Protein AF-A0A7D5SW16-F1 (afdb_monomer)

Solvent-accessible surface area (backbone atoms only — not comparable to full-atom values): 4801 Å² total; per-residue (Å²): 115,68,70,70,73,46,43,67,61,50,50,52,51,51,46,51,53,46,70,76,38,77,46,76,40,47,44,64,58,54,48,54,52,52,56,72,73,38,63,100,84,40,65,56,63,82,26,78,62,27,52,48,54,71,29,25,64,35,32,42,26,49,82,62,34,42,35,38,39,29,41,90,45,96,95,43,77,47,79,48,76,45,81,106

Mean predicted aligned error: 4.83 Å

Secondary structure (DSSP, 8-state):
-HHHHTHHHHHHHHHHHHHT-SEEE-HHHHHHHHHHHS-TT-TTTSSHHHHHHHTEEEEEEETTEEEEEEEEETTEEEEEEEE-

Nearest PDB structures (foldseek):
  3s27-assembly1_D  TM=7.806E-01  e=5.751E-06  Arabidopsis thaliana
  4rbn-assembly1_B  TM=7.551E-01  e=3.512E-05  Nitrosomonas europaea
  3s29-assembly1_B  TM=6.547E-01  e=2.913E-05  Arabidopsis thaliana
  1jic-assembly1_A  TM=8.104E-01  e=2.339E+00  Saccharolobus solfataricus
  3s3z-assembly1_A  TM=6.703E-01  e=1.608E+00  Nostoc ellipsosporum

InterPro domains:
  IPR012820 Sucrose synthase, plant/cyanobacteria [PTHR45839] (1-84)
  IPR056735 Sucrose synthase, N-terminal [PF24861] (1-84)

Foldseek 3Di:
DVCVVCVVLVCVLLVVVCVVPFDKDALVNLLVSNPVSDDPPDCCCVDPNVLQSNQWGMWGHDPQKIKTWGDNDVPDIDIDIDGD

Radius of gyration: 12.11 Å; Cα contacts (8 Å, |Δi|>4): 123; chains: 1; bounding box: 30×23×31 Å

pLDDT: mean 86.05, std 11.04, range [52.25, 96.88]

Sequence (84 aa):
DTLSAHRNELISLLSRYVAQGKGILQPHNLIDELENILGQEDHLKDGPFGEIIKSAQEAIVLPPFVAIAVRPRPGVWEYVRVNV

Structure (mmCIF, N/CA/C/O backbone):
data_AF-A0A7D5SW16-F1
#
_entry.id   AF-A0A7D5SW16-F1
#
loop_
_atom_site.group_PDB
_atom_site.id
_atom_site.type_symbol
_atom_site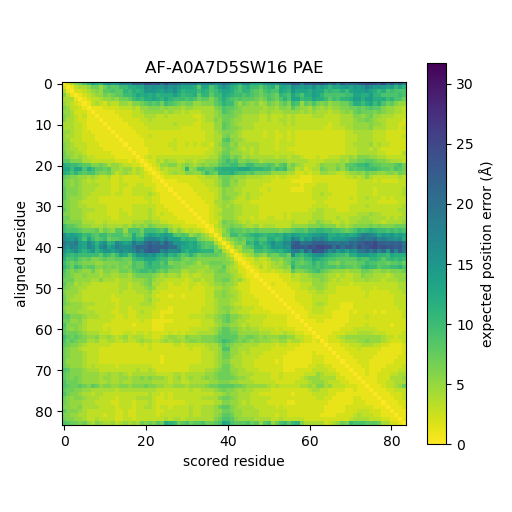.label_atom_id
_atom_site.label_alt_id
_atom_site.label_comp_id
_atom_site.label_asym_id
_atom_site.label_entity_id
_atom_site.label_seq_id
_atom_site.pdbx_PDB_ins_code
_atom_site.Cartn_x
_atom_site.Cartn_y
_atom_site.Cartn_z
_atom_site.occupancy
_atom_site.B_iso_or_equiv
_atom_site.auth_seq_id
_atom_site.auth_comp_id
_atom_site.auth_asym_id
_atom_site.auth_atom_id
_atom_site.pdbx_PDB_model_num
ATOM 1 N N . ASP A 1 1 ? 13.708 -12.109 1.812 1.00 54.91 1 ASP A N 1
ATOM 2 C CA . ASP A 1 1 ? 13.991 -11.818 3.233 1.00 54.91 1 ASP A CA 1
ATOM 3 C C . ASP A 1 1 ? 13.839 -10.358 3.673 1.00 54.91 1 ASP A C 1
ATOM 5 O O . ASP A 1 1 ? 14.000 -10.082 4.853 1.00 54.91 1 ASP A O 1
ATOM 9 N N . THR A 1 2 ? 13.444 -9.416 2.804 1.00 58.62 2 THR A N 1
ATOM 10 C CA . THR A 1 2 ? 13.120 -8.027 3.208 1.00 58.62 2 THR A CA 1
ATOM 11 C C . THR A 1 2 ? 11.723 -7.902 3.833 1.00 58.62 2 THR A C 1
ATOM 13 O O . THR A 1 2 ? 11.558 -7.267 4.868 1.00 58.62 2 THR A O 1
ATOM 16 N N . LEU A 1 3 ? 10.725 -8.585 3.258 1.00 63.84 3 LEU A N 1
ATOM 17 C CA . LEU A 1 3 ? 9.348 -8.666 3.779 1.00 63.84 3 LEU A CA 1
ATOM 18 C C . LEU A 1 3 ? 9.261 -9.313 5.171 1.00 63.84 3 LEU A C 1
ATOM 20 O O . LEU A 1 3 ? 8.413 -8.944 5.975 1.00 63.84 3 LEU A O 1
ATOM 24 N N . SER A 1 4 ? 10.128 -10.286 5.456 1.00 69.06 4 SER A N 1
ATOM 25 C CA . SER A 1 4 ? 10.196 -10.948 6.762 1.00 69.06 4 SER A CA 1
ATOM 26 C C . SER A 1 4 ? 10.862 -10.077 7.823 1.00 69.06 4 SER A C 1
ATOM 28 O O . SER A 1 4 ? 10.470 -10.155 8.983 1.00 69.06 4 SER A O 1
ATOM 30 N N . ALA A 1 5 ? 11.844 -9.257 7.433 1.00 71.19 5 ALA A N 1
ATOM 31 C CA . ALA A 1 5 ? 12.573 -8.381 8.347 1.00 71.19 5 ALA A CA 1
ATOM 32 C C . ALA A 1 5 ? 11.705 -7.228 8.873 1.00 71.19 5 ALA A C 1
ATOM 34 O O . ALA A 1 5 ? 11.844 -6.863 10.033 1.00 71.19 5 ALA A O 1
ATOM 35 N N . HIS A 1 6 ? 10.777 -6.721 8.052 1.00 74.88 6 HIS A N 1
ATOM 36 C CA . HIS A 1 6 ? 9.911 -5.583 8.392 1.00 74.88 6 HIS A CA 1
ATOM 37 C C . HIS A 1 6 ? 8.430 -5.963 8.536 1.00 74.88 6 HIS A C 1
ATOM 39 O O . HIS A 1 6 ? 7.517 -5.198 8.220 1.00 74.88 6 HIS A O 1
ATOM 45 N N . ARG A 1 7 ? 8.154 -7.206 8.943 1.00 80.88 7 ARG A N 1
ATOM 46 C CA . ARG A 1 7 ? 6.787 -7.741 8.988 1.00 80.88 7 ARG A CA 1
ATOM 47 C C . ARG A 1 7 ? 5.872 -6.936 9.917 1.00 80.88 7 ARG A C 1
ATOM 49 O O . ARG A 1 7 ? 4.694 -6.775 9.612 1.00 80.88 7 ARG A O 1
ATOM 56 N N . ASN A 1 8 ? 6.387 -6.470 11.051 1.00 83.12 8 ASN A N 1
ATOM 57 C CA . ASN A 1 8 ? 5.572 -5.803 12.067 1.00 83.12 8 ASN A CA 1
ATOM 58 C C . ASN A 1 8 ? 5.159 -4.399 11.620 1.00 83.12 8 ASN A C 1
ATOM 60 O O . ASN A 1 8 ? 4.008 -4.009 11.803 1.00 83.12 8 ASN A O 1
ATOM 64 N N . GLU A 1 9 ? 6.069 -3.675 10.976 1.00 81.00 9 GLU A N 1
ATOM 65 C CA . GLU A 1 9 ? 5.831 -2.360 10.387 1.00 81.00 9 GLU A CA 1
ATOM 66 C C . GLU A 1 9 ? 4.795 -2.458 9.261 1.00 81.00 9 GLU A C 1
ATOM 68 O O . GLU A 1 9 ? 3.871 -1.650 9.189 1.00 81.00 9 GLU A O 1
ATOM 73 N N . LEU A 1 10 ? 4.885 -3.509 8.440 1.00 84.06 10 LEU A N 1
ATOM 74 C CA . LEU A 1 10 ? 3.914 -3.798 7.384 1.00 84.06 10 LEU A CA 1
ATOM 75 C C . LEU A 1 10 ? 2.519 -4.101 7.928 1.00 84.06 10 LEU A C 1
ATOM 77 O O . LEU A 1 10 ? 1.532 -3.562 7.430 1.00 84.06 10 LEU A O 1
ATOM 81 N N . ILE A 1 11 ? 2.430 -4.947 8.956 1.00 86.88 11 ILE A N 1
ATOM 82 C CA . ILE A 1 11 ? 1.157 -5.243 9.622 1.00 86.88 11 ILE A CA 1
ATOM 83 C C . ILE A 1 11 ? 0.588 -3.965 10.241 1.00 86.88 11 ILE A C 1
ATOM 85 O O . ILE A 1 11 ? -0.606 -3.711 10.096 1.00 86.88 11 ILE A O 1
ATOM 89 N N . SER A 1 12 ? 1.426 -3.145 10.881 1.00 87.50 12 SER A N 1
ATOM 90 C CA . SER A 1 12 ? 1.017 -1.864 11.463 1.00 87.50 12 SER A CA 1
ATOM 91 C C . SER A 1 12 ? 0.432 -0.931 10.398 1.00 87.50 12 SER A C 1
ATOM 93 O O . SER A 1 12 ? -0.692 -0.453 10.554 1.00 87.50 12 SER A O 1
ATOM 95 N N . LEU A 1 13 ? 1.126 -0.756 9.267 1.00 88.81 13 LEU A N 1
ATOM 96 C CA . LEU A 1 13 ? 0.666 0.075 8.151 1.00 88.81 13 LEU A CA 1
ATOM 97 C C . LEU A 1 13 ? -0.665 -0.401 7.576 1.00 88.81 13 LEU A C 1
ATOM 99 O O . LEU A 1 13 ? -1.625 0.367 7.501 1.00 88.81 13 LEU A O 1
ATOM 103 N N . LEU A 1 14 ? -0.749 -1.681 7.219 1.00 89.94 14 LEU A N 1
ATOM 104 C CA . LEU A 1 14 ? -1.962 -2.239 6.632 1.00 89.94 14 LEU A CA 1
ATOM 105 C C . LEU A 1 14 ? -3.137 -2.216 7.620 1.00 89.94 14 LEU A C 1
ATOM 107 O O . LEU A 1 14 ? -4.266 -1.944 7.217 1.00 89.94 14 LEU A O 1
ATOM 111 N N . SER A 1 15 ? -2.880 -2.420 8.914 1.00 90.69 15 SER A N 1
ATOM 112 C CA . SER A 1 15 ? -3.909 -2.313 9.957 1.00 90.69 15 SER A CA 1
ATOM 113 C C . SER A 1 15 ? -4.454 -0.894 10.077 1.00 90.69 15 SER A C 1
ATOM 115 O O . SER A 1 15 ? -5.654 -0.726 10.284 1.00 90.69 15 SER A O 1
ATOM 117 N N . ARG A 1 16 ? -3.615 0.137 9.907 1.00 89.06 16 ARG A N 1
ATOM 118 C CA . ARG A 1 16 ? -4.075 1.535 9.906 1.00 89.06 16 ARG A CA 1
ATOM 119 C C . ARG A 1 16 ? -4.936 1.845 8.686 1.00 89.06 16 ARG A C 1
ATOM 121 O O . ARG A 1 16 ? -5.990 2.450 8.856 1.00 89.06 16 ARG A O 1
ATOM 128 N N . TYR A 1 17 ? -4.582 1.341 7.502 1.00 91.19 17 TYR A N 1
ATOM 129 C CA . TYR A 1 17 ? -5.464 1.435 6.332 1.00 91.19 17 TYR A CA 1
ATOM 130 C C . TYR A 1 17 ? -6.818 0.765 6.580 1.00 91.19 17 TYR A C 1
ATOM 132 O O . TYR A 1 17 ? -7.854 1.351 6.283 1.00 91.19 17 TYR A O 1
ATOM 140 N N . VAL A 1 18 ? -6.832 -0.428 7.184 1.00 91.75 18 VAL A N 1
ATOM 141 C CA . VAL A 1 18 ? -8.079 -1.117 7.560 1.00 91.75 18 VAL A CA 1
ATOM 142 C C . VAL A 1 18 ? -8.870 -0.329 8.612 1.00 91.75 18 VAL A C 1
ATOM 144 O O . VAL A 1 18 ? -10.098 -0.26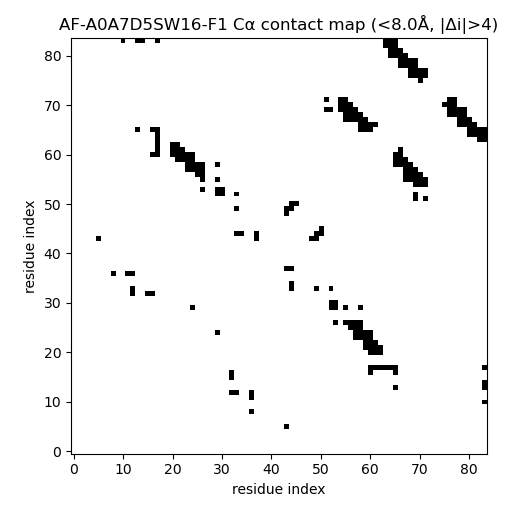7 8.529 1.00 91.75 18 VAL A O 1
ATOM 147 N N . ALA A 1 19 ? -8.192 0.311 9.568 1.00 89.25 19 ALA A N 1
ATOM 148 C CA . ALA A 1 19 ? -8.814 1.104 10.628 1.00 89.25 19 ALA A CA 1
ATOM 149 C C . ALA A 1 19 ? -9.508 2.377 10.113 1.00 89.25 19 ALA A C 1
ATOM 151 O O . ALA A 1 19 ? -10.471 2.827 10.732 1.00 89.25 19 ALA A O 1
ATOM 152 N N . GLN A 1 20 ? -9.078 2.925 8.970 1.00 84.81 20 GLN A N 1
ATOM 153 C CA . GLN A 1 20 ? -9.784 4.022 8.291 1.00 84.81 20 GLN A CA 1
ATOM 154 C C . GLN A 1 20 ? -11.160 3.591 7.738 1.00 84.81 20 GLN A C 1
ATOM 156 O O . GLN A 1 20 ? -11.992 4.437 7.410 1.00 84.81 20 GLN A O 1
ATOM 161 N N . GLY A 1 21 ? -11.437 2.284 7.693 1.00 83.12 21 GLY A N 1
ATOM 162 C CA . GLY A 1 21 ? -12.717 1.715 7.289 1.00 83.12 21 GLY A CA 1
ATOM 163 C C . GLY A 1 21 ? -12.793 1.385 5.799 1.00 83.12 21 GLY A C 1
ATOM 164 O O . GLY A 1 21 ? -11.809 1.409 5.067 1.00 83.12 21 GLY A O 1
ATOM 165 N N . LYS A 1 22 ? -13.993 1.020 5.336 1.00 85.88 22 LYS A N 1
ATOM 166 C CA . LYS A 1 22 ? -14.222 0.677 3.928 1.00 85.88 22 LYS A CA 1
ATOM 167 C C . LYS A 1 22 ? -14.110 1.932 3.061 1.00 85.88 22 LYS A C 1
ATOM 169 O O . LYS A 1 22 ? -14.899 2.859 3.232 1.00 85.88 22 LYS A O 1
ATOM 174 N N . GLY A 1 23 ? -13.209 1.922 2.084 1.00 92.12 23 GLY A N 1
ATOM 175 C CA . GLY A 1 23 ? -12.994 3.081 1.223 1.00 92.12 23 GLY A CA 1
ATOM 176 C C . GLY A 1 23 ? -11.927 2.874 0.156 1.00 92.12 23 GLY A C 1
ATOM 177 O O . GLY A 1 23 ? -11.314 1.810 0.059 1.00 92.12 23 GLY A O 1
ATOM 178 N N . ILE A 1 24 ? -11.740 3.914 -0.655 1.00 94.31 24 ILE A N 1
ATOM 179 C CA . ILE A 1 24 ? -10.638 4.030 -1.610 1.00 94.31 24 ILE A CA 1
ATOM 180 C C . ILE A 1 24 ? -9.635 5.015 -1.015 1.00 94.31 24 ILE A C 1
ATOM 182 O O . ILE A 1 24 ? -10.005 6.137 -0.673 1.00 94.31 24 ILE A O 1
ATOM 186 N N . LEU A 1 25 ? -8.383 4.589 -0.905 1.00 94.12 25 LEU A N 1
ATOM 187 C CA . LEU A 1 25 ? -7.252 5.412 -0.504 1.00 94.12 25 LEU A CA 1
ATOM 188 C C . LEU A 1 25 ? -6.537 5.910 -1.752 1.00 94.12 25 LEU A C 1
ATOM 190 O O . LEU A 1 25 ? -6.164 5.120 -2.626 1.00 94.12 25 LEU A O 1
ATOM 194 N N . GLN A 1 26 ? -6.350 7.223 -1.826 1.00 93.69 26 GLN A N 1
ATOM 195 C CA . GLN A 1 26 ? -5.600 7.866 -2.896 1.00 93.69 26 GLN A CA 1
ATOM 196 C C . GLN A 1 26 ? -4.092 7.817 -2.590 1.00 93.69 26 GLN A C 1
ATOM 198 O O . GLN A 1 26 ? -3.711 7.605 -1.436 1.00 93.69 26 GLN A O 1
ATOM 203 N N . PRO A 1 27 ? -3.209 8.051 -3.581 1.00 94.12 27 PRO A N 1
ATOM 204 C CA . PRO A 1 27 ? -1.760 7.937 -3.395 1.00 94.12 27 PRO A CA 1
ATOM 205 C C . PRO A 1 27 ? -1.217 8.745 -2.218 1.00 94.12 27 PRO A C 1
ATOM 207 O O . PRO A 1 27 ? -0.393 8.250 -1.458 1.00 94.12 27 PRO A O 1
ATOM 210 N N . HIS A 1 28 ? -1.712 9.972 -2.028 1.00 91.38 28 HIS A N 1
ATOM 211 C CA . HIS A 1 28 ? -1.279 10.814 -0.916 1.00 91.38 28 HIS A CA 1
ATOM 212 C C . HIS A 1 28 ? -1.663 10.202 0.437 1.00 91.38 28 HIS A C 1
ATOM 214 O O . HIS A 1 28 ? -0.827 10.164 1.324 1.00 91.38 28 HIS A O 1
ATOM 220 N N . ASN A 1 29 ? -2.850 9.594 0.568 1.00 92.00 29 ASN A N 1
ATOM 221 C CA . ASN A 1 29 ? -3.232 8.906 1.805 1.00 92.00 29 ASN A CA 1
ATOM 222 C C . ASN A 1 29 ? -2.301 7.727 2.110 1.00 92.00 29 ASN A C 1
ATOM 224 O O . ASN A 1 29 ? -1.999 7.464 3.270 1.00 92.00 29 ASN A O 1
ATOM 228 N N . LEU A 1 30 ? -1.840 7.013 1.077 1.00 91.44 30 LEU A N 1
ATOM 229 C CA . LEU A 1 30 ? -0.900 5.906 1.252 1.00 91.44 30 LEU A CA 1
ATOM 230 C C . LEU A 1 30 ? 0.464 6.399 1.744 1.00 91.44 30 LEU A C 1
ATOM 232 O O . LEU A 1 30 ? 1.026 5.803 2.664 1.00 91.44 30 LEU A O 1
ATOM 236 N N . ILE A 1 31 ? 0.965 7.486 1.155 1.00 90.25 31 ILE A N 1
ATOM 237 C CA . ILE A 1 31 ? 2.255 8.088 1.509 1.00 90.25 31 ILE A CA 1
ATOM 238 C C . ILE A 1 31 ? 2.195 8.715 2.907 1.00 90.25 31 ILE A C 1
ATOM 240 O O . ILE A 1 31 ? 3.070 8.430 3.718 1.00 90.25 31 ILE A O 1
ATOM 244 N N . ASP A 1 32 ? 1.152 9.483 3.227 1.00 89.56 32 ASP A N 1
ATOM 245 C CA . ASP A 1 32 ? 0.993 10.140 4.532 1.00 89.56 32 ASP A CA 1
ATOM 246 C C . ASP A 1 32 ? 1.020 9.115 5.677 1.00 89.56 32 ASP A C 1
ATOM 248 O O . ASP A 1 32 ? 1.657 9.303 6.710 1.00 89.56 32 ASP A O 1
ATOM 252 N N . GLU A 1 33 ? 0.346 7.981 5.495 1.00 87.69 33 GLU A N 1
ATOM 253 C CA . GLU A 1 33 ? 0.315 6.892 6.472 1.00 87.69 33 GLU A CA 1
ATOM 254 C C . GLU A 1 33 ? 1.663 6.178 6.611 1.00 87.69 33 GLU A C 1
ATOM 256 O O . GLU A 1 33 ? 2.047 5.811 7.723 1.00 87.69 33 GLU A O 1
ATOM 261 N N . LEU A 1 34 ? 2.401 6.023 5.509 1.00 87.06 34 LEU A N 1
ATOM 262 C CA . LEU A 1 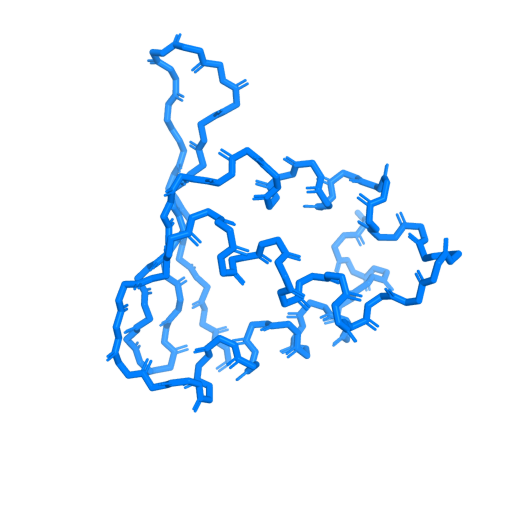34 ? 3.764 5.497 5.529 1.00 87.06 34 LEU A CA 1
ATOM 263 C C . LEU A 1 34 ? 4.700 6.427 6.318 1.00 87.06 34 LEU A C 1
ATOM 265 O O . LEU A 1 34 ? 5.479 5.952 7.142 1.00 87.06 34 LEU A O 1
ATOM 269 N N . GLU A 1 35 ? 4.596 7.740 6.106 1.00 84.75 35 GLU A N 1
ATOM 270 C CA . GLU A 1 35 ? 5.390 8.751 6.817 1.00 84.75 35 GLU A CA 1
ATOM 271 C C . GLU A 1 35 ? 4.997 8.906 8.290 1.00 84.75 35 GLU A C 1
ATOM 273 O O . GLU A 1 35 ? 5.839 9.233 9.119 1.00 84.75 35 GLU A O 1
ATOM 278 N N . ASN A 1 36 ? 3.738 8.644 8.639 1.00 82.38 36 ASN A N 1
ATOM 279 C CA . ASN A 1 36 ? 3.287 8.682 10.030 1.00 82.38 36 ASN A CA 1
ATOM 280 C C . ASN A 1 36 ? 3.832 7.516 10.871 1.00 82.38 36 ASN A C 1
ATOM 282 O O . ASN A 1 36 ? 3.963 7.648 12.087 1.00 82.38 36 ASN A O 1
ATOM 286 N N . ILE A 1 37 ? 4.093 6.360 10.254 1.00 74.94 37 ILE A N 1
ATOM 287 C CA . ILE A 1 37 ? 4.578 5.162 10.961 1.00 74.94 37 ILE A CA 1
ATOM 288 C C . ILE A 1 37 ? 6.096 5.160 11.071 1.00 74.94 37 ILE A C 1
ATOM 290 O O . ILE A 1 37 ? 6.641 4.718 12.081 1.00 74.94 37 ILE A O 1
ATOM 294 N N . LEU A 1 38 ? 6.760 5.638 10.027 1.00 68.50 38 LEU A N 1
ATOM 295 C CA . LEU A 1 38 ? 8.202 5.613 9.901 1.00 68.50 38 LEU A CA 1
ATOM 296 C C . LEU A 1 38 ? 8.746 6.986 10.278 1.00 68.50 38 LEU A C 1
ATOM 298 O O . LEU A 1 38 ? 8.462 7.981 9.614 1.00 68.50 38 LEU A O 1
ATOM 302 N N . GLY A 1 39 ? 9.539 7.049 11.348 1.00 61.94 39 GLY A N 1
ATOM 303 C CA . GLY A 1 39 ? 10.274 8.268 11.687 1.00 61.94 39 GLY A CA 1
ATOM 304 C C . GLY A 1 39 ? 11.218 8.706 10.554 1.00 61.94 39 GLY A C 1
ATOM 305 O O . GLY A 1 39 ? 11.400 8.008 9.558 1.00 61.94 39 GLY A O 1
ATOM 306 N N . GLN A 1 40 ? 11.876 9.861 10.712 1.00 54.34 40 GLN A N 1
ATOM 307 C CA . GLN A 1 40 ? 12.783 10.419 9.690 1.00 54.34 40 GLN A CA 1
ATOM 308 C C . GLN A 1 40 ? 13.960 9.501 9.291 1.00 54.34 40 GLN A C 1
ATOM 310 O O . GLN A 1 40 ? 14.565 9.742 8.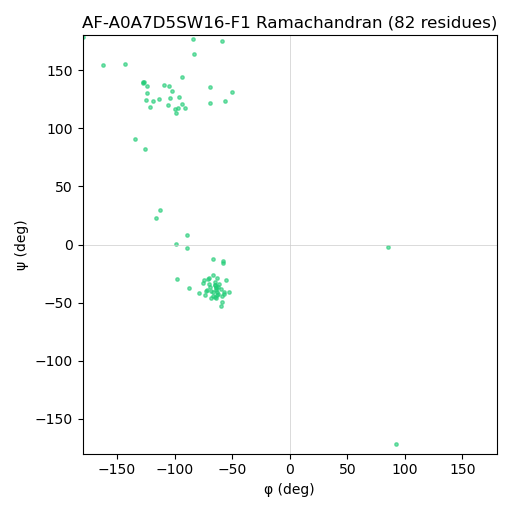252 1.00 54.34 40 GLN A O 1
ATOM 315 N N . GLU A 1 41 ? 14.279 8.463 10.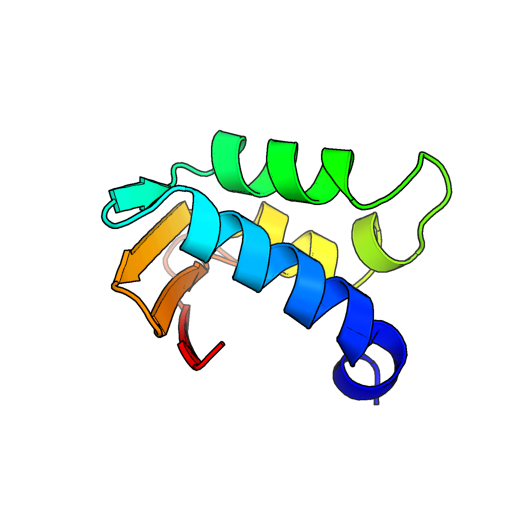071 1.00 52.25 41 GLU A N 1
ATOM 316 C CA . GLU A 1 41 ? 15.443 7.585 9.865 1.00 52.25 41 GLU A CA 1
ATOM 317 C C . GLU A 1 41 ? 15.077 6.123 9.556 1.00 52.25 41 GLU A C 1
ATOM 319 O O . GLU A 1 41 ? 15.876 5.218 9.795 1.00 52.25 41 GLU A O 1
ATOM 324 N N . ASP A 1 42 ? 13.872 5.851 9.051 1.00 64.12 42 ASP A N 1
ATOM 325 C CA . ASP A 1 42 ? 13.449 4.465 8.853 1.00 64.12 42 ASP A CA 1
ATOM 326 C C . ASP A 1 42 ? 13.793 3.918 7.460 1.00 64.12 42 ASP A C 1
ATOM 328 O O . ASP A 1 42 ? 13.265 4.349 6.429 1.00 64.12 42 ASP A O 1
ATOM 332 N N . HIS A 1 43 ? 14.633 2.880 7.434 1.00 66.19 43 HIS A N 1
ATOM 333 C CA . HIS A 1 43 ? 15.070 2.177 6.222 1.00 66.19 43 HIS A CA 1
ATOM 334 C C . HIS A 1 43 ? 13.918 1.582 5.397 1.00 66.19 43 HIS A C 1
ATOM 336 O O . HIS A 1 43 ? 14.120 1.210 4.242 1.00 66.19 43 HIS A O 1
ATOM 342 N N . LEU A 1 44 ? 12.708 1.486 5.956 1.00 70.12 44 LEU A N 1
ATOM 343 C CA . LEU A 1 44 ? 11.529 1.012 5.236 1.00 70.12 44 LEU A CA 1
ATOM 344 C C . LEU A 1 44 ? 10.976 2.057 4.248 1.00 70.12 44 LEU A C 1
ATOM 346 O O . LEU A 1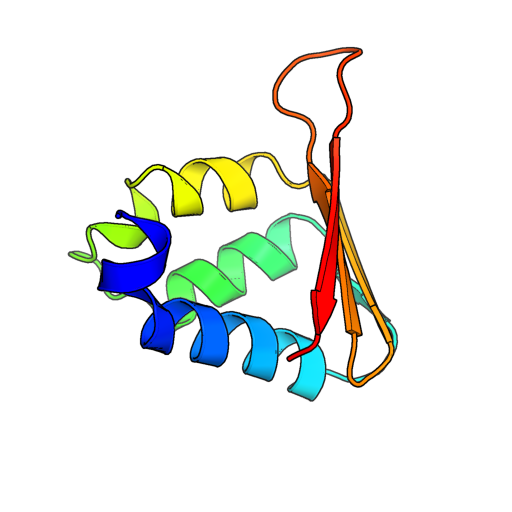 44 ? 10.450 1.668 3.201 1.00 70.12 44 LEU A O 1
ATOM 350 N N . LYS A 1 45 ? 11.135 3.361 4.536 1.00 74.44 45 LYS A N 1
ATOM 351 C CA . LYS A 1 45 ? 10.654 4.472 3.689 1.00 74.44 45 LYS A CA 1
ATOM 352 C C . LYS A 1 45 ? 11.477 4.606 2.408 1.00 74.44 45 LYS A C 1
ATOM 354 O O . LYS A 1 45 ? 10.921 4.851 1.334 1.00 74.44 45 LYS A O 1
ATOM 359 N N . ASP A 1 46 ? 12.785 4.417 2.534 1.00 79.69 46 ASP A N 1
ATOM 360 C CA . ASP A 1 46 ? 13.742 4.455 1.420 1.00 79.69 46 ASP A CA 1
ATOM 361 C C . ASP A 1 46 ? 14.106 3.052 0.911 1.00 79.69 46 ASP A C 1
ATOM 363 O O . ASP A 1 46 ? 14.900 2.884 -0.014 1.00 79.69 46 ASP A O 1
ATOM 367 N N . GLY A 1 47 ? 13.512 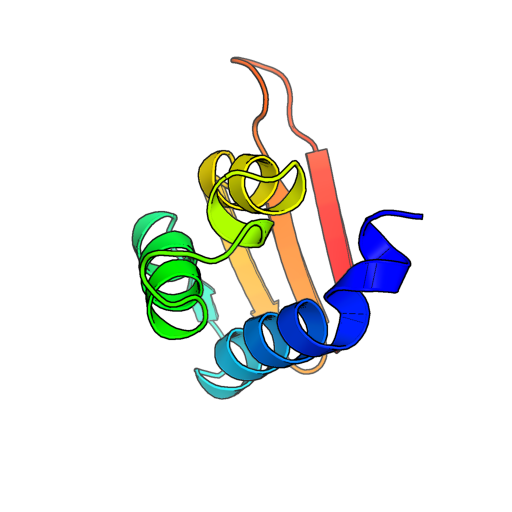2.024 1.516 1.00 80.31 47 GLY A N 1
ATOM 368 C CA . GLY A 1 47 ? 13.680 0.636 1.127 1.00 80.31 47 GLY A CA 1
ATOM 369 C C . GLY A 1 47 ? 12.746 0.214 -0.012 1.00 80.31 47 GLY A C 1
ATOM 370 O O . GLY A 1 47 ? 11.851 0.955 -0.425 1.00 80.31 47 GLY A O 1
ATOM 371 N N . PRO A 1 48 ? 12.882 -1.040 -0.485 1.00 82.25 48 PRO A N 1
ATOM 372 C CA . PRO A 1 48 ? 12.077 -1.573 -1.586 1.00 82.25 48 PRO A CA 1
ATOM 373 C C . PRO A 1 48 ? 10.567 -1.479 -1.351 1.00 82.25 48 PRO A C 1
ATOM 375 O O . PRO A 1 48 ? 9.799 -1.345 -2.297 1.00 82.25 48 PRO A O 1
ATOM 378 N N . PHE A 1 49 ? 10.132 -1.558 -0.092 1.00 82.25 49 PHE A N 1
ATOM 379 C CA . PHE A 1 49 ? 8.719 -1.460 0.245 1.00 82.25 49 PHE A CA 1
ATOM 380 C C . PHE A 1 49 ? 8.185 -0.028 0.129 1.00 82.25 49 PHE A C 1
ATOM 382 O O . PHE A 1 49 ? 7.118 0.173 -0.449 1.00 82.25 49 PHE A O 1
ATOM 389 N N . GLY A 1 50 ? 8.934 0.966 0.613 1.00 86.94 50 GLY A N 1
ATOM 390 C CA . GLY A 1 50 ? 8.579 2.371 0.446 1.00 86.94 50 GLY A CA 1
ATOM 391 C C . GLY A 1 50 ? 8.419 2.748 -1.026 1.00 86.94 50 GLY A C 1
ATOM 392 O O . GLY A 1 50 ? 7.439 3.393 -1.383 1.00 86.94 50 GLY A O 1
ATOM 393 N N . GLU A 1 51 ? 9.296 2.257 -1.904 1.00 88.12 51 GLU A N 1
ATOM 394 C CA . GLU A 1 51 ? 9.179 2.470 -3.356 1.00 88.12 51 GLU A CA 1
ATOM 395 C C . GLU A 1 51 ? 7.929 1.813 -3.973 1.00 88.12 51 GLU A C 1
ATOM 397 O O . GLU A 1 51 ? 7.295 2.379 -4.869 1.00 88.12 51 GLU A O 1
ATOM 402 N N . ILE A 1 52 ? 7.505 0.650 -3.468 1.00 89.31 52 ILE A N 1
ATOM 403 C CA . ILE A 1 52 ? 6.242 0.018 -3.887 1.00 89.31 52 ILE A CA 1
ATOM 404 C C . ILE A 1 52 ? 5.046 0.887 -3.480 1.00 89.31 52 ILE A C 1
ATOM 406 O O . ILE A 1 52 ? 4.160 1.130 -4.296 1.00 89.31 52 ILE A O 1
ATOM 410 N N . ILE A 1 53 ? 5.024 1.398 -2.247 1.00 90.19 53 ILE A N 1
ATOM 411 C CA . ILE A 1 53 ? 3.935 2.267 -1.779 1.00 90.19 53 ILE A CA 1
ATOM 412 C C . ILE A 1 53 ? 3.931 3.609 -2.522 1.00 90.19 53 ILE A C 1
ATOM 414 O O . ILE A 1 53 ? 2.871 4.062 -2.944 1.00 90.19 53 ILE A O 1
ATOM 418 N N . LYS A 1 54 ? 5.099 4.211 -2.779 1.00 90.94 54 LYS A N 1
ATOM 419 C CA . LYS A 1 54 ? 5.222 5.443 -3.584 1.00 90.94 54 LYS A CA 1
ATOM 420 C C . LYS A 1 54 ? 4.763 5.252 -5.036 1.00 90.94 54 LYS A C 1
ATOM 422 O O . LYS A 1 54 ? 4.302 6.203 -5.660 1.00 90.94 54 LYS A O 1
ATOM 427 N N . SER A 1 55 ? 4.878 4.039 -5.582 1.00 93.88 55 SER A N 1
ATOM 428 C CA . SER A 1 55 ? 4.386 3.700 -6.927 1.00 93.88 55 SER A CA 1
ATOM 429 C C . SER A 1 55 ? 2.933 3.201 -6.951 1.00 93.88 55 SER A C 1
ATOM 431 O O . SER A 1 55 ? 2.374 2.990 -8.036 1.00 93.88 55 SER A O 1
ATOM 433 N N . ALA A 1 56 ? 2.284 3.059 -5.791 1.00 95.19 56 ALA A N 1
ATOM 434 C CA . ALA A 1 56 ? 0.870 2.724 -5.697 1.00 95.19 56 ALA A CA 1
ATOM 435 C C . ALA A 1 56 ? -0.017 3.884 -6.177 1.00 95.19 56 ALA A C 1
ATOM 437 O O . ALA A 1 56 ? 0.208 5.049 -5.855 1.00 95.19 56 ALA A O 1
ATOM 438 N N . GLN A 1 57 ? -1.031 3.561 -6.979 1.00 95.94 57 GLN A N 1
ATOM 439 C CA . GLN A 1 57 ? -1.978 4.532 -7.540 1.00 95.94 57 GLN A CA 1
ATOM 440 C C . GLN A 1 57 ? -3.277 4.608 -6.745 1.00 95.94 57 GLN A C 1
ATOM 442 O O . GLN A 1 57 ? -3.923 5.648 -6.705 1.00 95.94 57 GLN A O 1
ATOM 447 N N . GLU A 1 58 ? -3.670 3.507 -6.125 1.00 95.31 58 GLU A N 1
ATOM 448 C CA . GLU A 1 58 ? -4.840 3.442 -5.266 1.00 95.31 58 GLU A CA 1
ATOM 449 C C . GLU A 1 58 ? -4.742 2.203 -4.386 1.00 95.31 58 GLU A C 1
ATOM 451 O O . GLU A 1 58 ? -4.117 1.199 -4.756 1.00 95.31 58 GLU A O 1
ATOM 456 N N . ALA A 1 59 ? -5.394 2.266 -3.231 1.00 96.31 59 ALA A N 1
ATOM 457 C CA . ALA A 1 59 ? -5.718 1.074 -2.473 1.00 96.31 59 ALA A CA 1
ATOM 458 C C . ALA A 1 59 ? -7.210 1.033 -2.163 1.00 96.31 59 ALA A C 1
ATOM 460 O O . ALA A 1 59 ? -7.826 2.041 -1.831 1.00 96.31 59 ALA A O 1
ATOM 461 N N . ILE A 1 60 ? -7.794 -0.153 -2.252 1.00 95.94 60 ILE A N 1
ATOM 462 C CA . ILE A 1 60 ? -9.172 -0.419 -1.872 1.00 95.94 60 ILE A CA 1
ATOM 463 C C . ILE A 1 60 ? -9.137 -1.179 -0.558 1.00 95.94 60 ILE A C 1
ATOM 465 O O . ILE A 1 60 ? -8.597 -2.287 -0.473 1.00 95.94 60 ILE A O 1
ATOM 469 N N . VAL A 1 61 ? -9.752 -0.589 0.457 1.00 95.56 61 VAL A N 1
ATOM 470 C CA . VAL A 1 61 ? -9.902 -1.200 1.771 1.00 95.56 61 VAL A CA 1
ATOM 471 C C . VAL A 1 61 ? -11.284 -1.834 1.854 1.00 95.56 61 VAL A C 1
ATOM 473 O O . VAL A 1 61 ? -12.317 -1.162 1.779 1.00 95.56 61 VAL A O 1
ATOM 476 N N . LEU A 1 62 ? -11.303 -3.152 2.018 1.00 92.69 62 LEU A N 1
ATOM 477 C CA . LEU A 1 62 ? -12.497 -3.942 2.281 1.00 92.69 62 LEU A CA 1
ATOM 478 C C . LEU A 1 62 ? -12.172 -4.913 3.421 1.00 92.69 62 LEU A C 1
ATOM 480 O O . LEU A 1 62 ? -11.706 -6.013 3.129 1.00 92.69 62 LEU A O 1
ATOM 484 N N . PRO A 1 63 ? -12.408 -4.543 4.693 1.00 90.06 63 PRO A N 1
ATOM 485 C CA . PRO A 1 63 ? -11.966 -5.337 5.839 1.00 90.06 63 PRO A CA 1
ATOM 486 C C . PRO A 1 63 ? -12.375 -6.821 5.721 1.00 90.06 63 PRO A C 1
ATOM 488 O O . PRO A 1 63 ? -13.540 -7.091 5.410 1.00 90.06 63 PRO A O 1
ATOM 491 N N . PRO A 1 64 ? -11.454 -7.785 5.934 1.00 90.94 64 PRO A N 1
ATOM 492 C CA . PRO A 1 64 ? -10.061 -7.637 6.399 1.00 90.94 64 PRO A CA 1
ATOM 493 C C . PRO A 1 64 ? -9.018 -7.431 5.277 1.00 90.94 64 PRO A C 1
ATOM 495 O O . PRO A 1 64 ? -7.815 -7.482 5.512 1.00 90.94 64 PRO A O 1
ATOM 498 N N . PHE A 1 65 ? -9.453 -7.233 4.036 1.00 93.12 65 PHE A N 1
ATOM 499 C CA . PHE A 1 65 ? -8.579 -7.148 2.874 1.00 93.12 65 PHE A CA 1
ATOM 500 C C . PHE A 1 65 ? -8.180 -5.715 2.525 1.00 93.12 65 PHE A C 1
ATOM 502 O O . PHE A 1 65 ? -8.992 -4.787 2.549 1.00 93.12 65 PHE A O 1
ATOM 509 N N . VAL A 1 66 ? -6.937 -5.577 2.073 1.00 94.62 66 VAL A N 1
ATOM 510 C CA . VAL A 1 66 ? -6.430 -4.378 1.401 1.00 94.62 66 VAL A CA 1
ATOM 511 C C . VAL A 1 66 ? -5.946 -4.796 0.017 1.00 94.62 66 VAL A C 1
ATOM 513 O O . VAL A 1 66 ? -5.064 -5.648 -0.108 1.00 94.62 66 VAL A O 1
ATOM 516 N N . ALA A 1 67 ? -6.551 -4.240 -1.028 1.00 95.81 67 ALA A N 1
ATOM 517 C CA . ALA A 1 67 ? -6.107 -4.416 -2.407 1.00 95.81 67 ALA A CA 1
ATOM 518 C C . ALA A 1 67 ? -5.357 -3.163 -2.859 1.00 95.81 67 ALA A C 1
ATOM 520 O O . ALA A 1 67 ? -5.852 -2.064 -2.657 1.00 95.81 67 ALA A O 1
ATOM 521 N N . ILE A 1 68 ? -4.184 -3.316 -3.462 1.00 95.56 68 ILE A N 1
ATOM 522 C CA . ILE A 1 68 ? -3.310 -2.213 -3.867 1.00 95.56 68 ILE A CA 1
ATOM 523 C C . ILE A 1 68 ? -3.032 -2.348 -5.360 1.00 95.56 68 ILE A C 1
ATOM 525 O O . ILE A 1 68 ? -2.647 -3.426 -5.827 1.00 95.56 68 ILE A O 1
ATOM 529 N N . ALA A 1 69 ? -3.220 -1.255 -6.097 1.00 96.88 69 ALA A N 1
ATOM 530 C CA . ALA A 1 69 ? -2.826 -1.140 -7.492 1.00 96.88 69 ALA A CA 1
ATOM 531 C C . ALA A 1 69 ? -1.488 -0.400 -7.577 1.00 96.88 69 ALA A C 1
ATOM 533 O O . ALA A 1 69 ? -1.400 0.788 -7.263 1.00 96.88 69 ALA A O 1
ATOM 534 N N . VAL A 1 70 ? -0.444 -1.103 -8.004 1.00 96.06 70 VAL A N 1
ATOM 535 C CA . VAL A 1 70 ? 0.922 -0.590 -8.124 1.00 96.06 70 VAL A CA 1
ATOM 536 C C . VAL A 1 70 ? 1.235 -0.338 -9.592 1.00 96.06 70 VAL A C 1
ATOM 538 O O . VAL A 1 70 ? 0.919 -1.155 -10.459 1.00 96.06 70 VAL A O 1
ATOM 541 N N . ARG A 1 71 ? 1.868 0.799 -9.887 1.00 95.81 71 ARG A N 1
ATOM 542 C CA . ARG A 1 71 ? 2.257 1.179 -11.248 1.00 95.81 71 ARG A CA 1
ATOM 543 C C . ARG A 1 71 ? 3.751 1.505 -11.303 1.00 95.81 71 ARG A C 1
ATOM 545 O O . ARG A 1 71 ? 4.116 2.680 -11.290 1.00 95.81 71 ARG A O 1
ATOM 552 N N . PRO A 1 72 ? 4.630 0.490 -11.415 1.00 91.88 72 PRO A N 1
ATOM 553 C CA . PRO A 1 72 ? 6.076 0.713 -11.419 1.00 91.88 72 PRO A CA 1
ATOM 554 C C . PRO A 1 72 ? 6.558 1.512 -12.638 1.00 91.88 72 PRO A C 1
ATOM 556 O O . PRO A 1 72 ? 7.543 2.241 -12.563 1.00 91.88 72 PRO A O 1
ATOM 559 N N . ARG A 1 73 ? 5.889 1.359 -13.793 1.00 93.75 73 ARG A N 1
ATOM 560 C CA . ARG A 1 73 ? 6.230 2.039 -15.054 1.00 93.75 73 ARG A CA 1
ATOM 561 C C . ARG A 1 73 ? 4.972 2.417 -15.840 1.00 93.75 73 ARG A C 1
ATOM 563 O O . ARG A 1 73 ? 3.944 1.751 -15.703 1.00 93.75 73 ARG A O 1
ATOM 570 N N . PRO A 1 74 ? 5.026 3.437 -16.717 1.00 94.38 74 PRO A N 1
ATOM 571 C CA . PRO A 1 74 ? 3.900 3.765 -17.580 1.00 94.38 74 PRO A CA 1
ATOM 572 C C . PRO A 1 74 ? 3.461 2.568 -18.433 1.00 94.38 74 PRO A C 1
ATOM 574 O O . PRO A 1 74 ? 4.258 1.996 -19.167 1.00 94.38 74 PRO A O 1
ATOM 577 N N . GLY A 1 75 ? 2.187 2.190 -18.317 1.00 93.94 75 GLY A N 1
ATOM 578 C CA . GLY A 1 75 ? 1.610 1.052 -19.041 1.00 93.94 75 GLY A CA 1
ATOM 579 C C . GLY A 1 75 ? 1.801 -0.312 -18.369 1.00 93.94 75 GLY A C 1
ATOM 580 O O . GLY A 1 75 ? 1.274 -1.294 -18.880 1.00 93.94 75 GLY A O 1
ATOM 581 N N . VAL A 1 76 ? 2.491 -0.383 -17.225 1.00 96.25 76 VAL A N 1
ATOM 582 C CA . VAL A 1 76 ? 2.672 -1.616 -16.442 1.00 96.25 76 VAL A CA 1
ATOM 583 C C . VAL A 1 76 ? 1.939 -1.476 -15.113 1.00 96.25 76 VAL A C 1
ATOM 585 O O . VAL A 1 76 ? 2.185 -0.525 -14.372 1.00 96.25 76 VAL A O 1
ATOM 588 N N . TRP A 1 77 ? 1.059 -2.431 -14.823 1.00 96.88 77 TRP A N 1
ATOM 589 C CA . TRP A 1 77 ? 0.254 -2.474 -13.607 1.00 96.88 77 TRP A CA 1
ATOM 590 C C . TRP A 1 77 ? 0.408 -3.814 -12.906 1.00 96.88 77 TRP A C 1
ATOM 592 O O . TRP A 1 77 ? 0.399 -4.865 -13.548 1.00 96.88 77 TRP A O 1
ATOM 602 N N . GLU A 1 78 ? 0.501 -3.758 -11.586 1.00 96.19 78 GLU A N 1
ATOM 603 C CA . GLU A 1 78 ? 0.548 -4.912 -10.702 1.00 96.19 78 GLU A CA 1
ATOM 604 C C . GLU A 1 78 ? -0.533 -4.752 -9.634 1.00 96.19 78 GLU A C 1
ATOM 606 O O . GLU A 1 78 ? -0.766 -3.657 -9.123 1.00 96.19 78 GLU A O 1
ATOM 611 N N . TYR A 1 79 ? -1.214 -5.847 -9.304 1.00 95.56 79 TYR A N 1
ATOM 612 C CA . TYR A 1 79 ? -2.323 -5.837 -8.355 1.00 95.56 79 TYR A CA 1
ATOM 613 C C . TYR A 1 79 ? -2.050 -6.850 -7.258 1.00 95.56 79 TYR A C 1
ATOM 615 O O . TYR A 1 79 ? -1.844 -8.035 -7.529 1.00 95.56 79 TYR A O 1
ATOM 623 N N . VAL A 1 80 ? -2.066 -6.385 -6.014 1.00 93.56 80 VAL A N 1
ATOM 624 C CA . VAL A 1 80 ? -1.799 -7.218 -4.840 1.00 93.56 80 VAL A CA 1
ATOM 625 C C . VAL A 1 80 ? -2.976 -7.106 -3.889 1.00 93.56 80 VAL A C 1
ATOM 627 O O . VAL A 1 80 ? -3.474 -6.014 -3.641 1.00 93.56 80 VAL A O 1
ATOM 630 N N . ARG A 1 81 ? -3.424 -8.233 -3.334 1.00 94.44 81 ARG A N 1
ATOM 631 C CA . ARG A 1 81 ? -4.410 -8.260 -2.250 1.00 94.44 81 ARG A CA 1
ATOM 632 C C . ARG A 1 81 ? -3.787 -8.910 -1.030 1.00 94.44 81 ARG A C 1
ATOM 634 O O . ARG 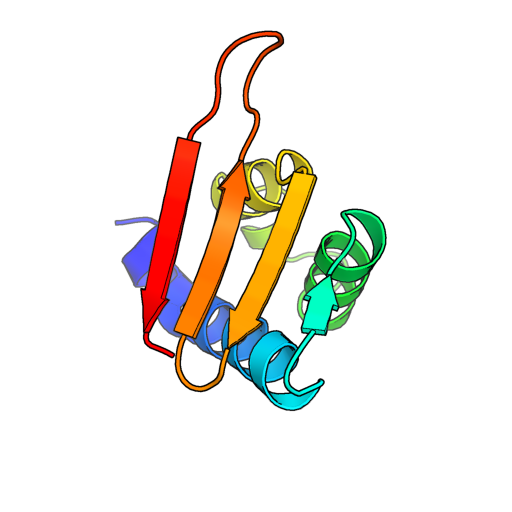A 1 81 ? -3.370 -10.066 -1.101 1.00 94.44 81 ARG A O 1
ATOM 641 N N . VAL A 1 82 ? -3.786 -8.190 0.081 1.00 91.69 82 VAL A N 1
ATOM 642 C CA . VAL A 1 82 ? -3.275 -8.662 1.366 1.00 91.69 82 VAL A CA 1
ATOM 643 C C . VAL A 1 82 ? -4.448 -8.888 2.315 1.00 91.69 82 VAL A C 1
ATOM 645 O O . VAL A 1 82 ? -5.397 -8.105 2.334 1.00 91.69 82 VAL A O 1
ATOM 648 N N . ASN A 1 83 ? -4.398 -9.994 3.056 1.00 92.12 83 ASN A N 1
ATOM 649 C CA . ASN A 1 83 ? -5.269 -10.231 4.201 1.00 92.12 83 ASN A CA 1
ATOM 650 C C . ASN A 1 83 ? -4.526 -9.758 5.450 1.00 92.12 83 ASN A C 1
ATOM 652 O O . ASN A 1 83 ? -3.412 -10.238 5.685 1.00 92.12 83 ASN A O 1
ATOM 656 N N . VAL A 1 84 ? -5.110 -8.802 6.165 1.00 85.50 84 VAL A N 1
ATOM 657 C CA 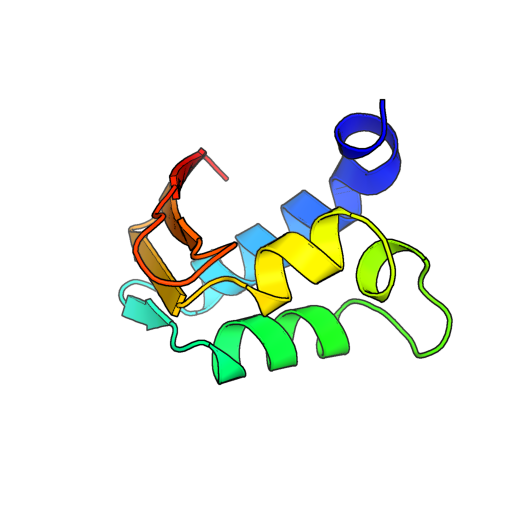. VAL A 1 84 ? -4.508 -8.160 7.340 1.00 85.50 84 VAL A CA 1
ATOM 658 C C . VAL A 1 84 ? -4.911 -8.898 8.607 1.00 85.50 84 VAL A C 1
ATOM 660 O O . VAL A 1 84 ? -6.112 -9.223 8.742 1.00 85.50 84 VAL A O 1
#

Organism: NCBI:txid47085